Protein AF-A0AA42BVB3-F1 (afdb_monomer)

Radius of gyration: 15.08 Å; Cα contacts (8 Å, |Δi|>4): 17; chains: 1; bounding box: 40×34×33 Å

Sequence (65 aa):
MAKELTDEDIIQQIVDRLQAKFPDTPRADIERAARAEFDDLAGRPVRDYLAILVERSTKKRLKKS

Foldseek 3Di:
DPPPQDPVNVLVVQLVVVCVVCVVDDSVVSSVVSVVVSVVPVPDDVVVVVVVVVVVVVVVVVVVD

Organism: NCBI:txid2970915

Structure (mmCIF, N/CA/C/O backbone):
data_AF-A0AA42BVB3-F1
#
_entry.id   AF-A0AA42BVB3-F1
#
loop_
_atom_site.group_PDB
_atom_site.id
_atom_sit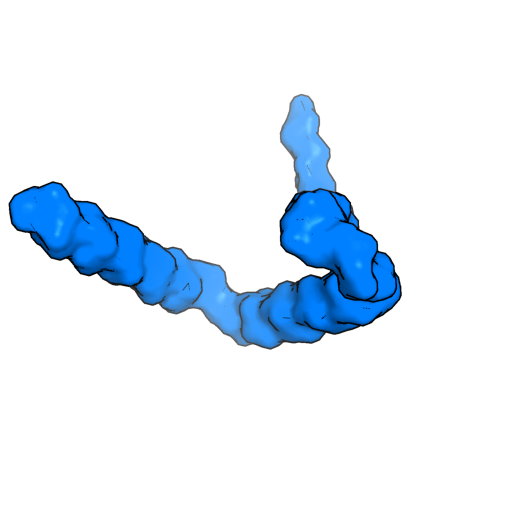e.type_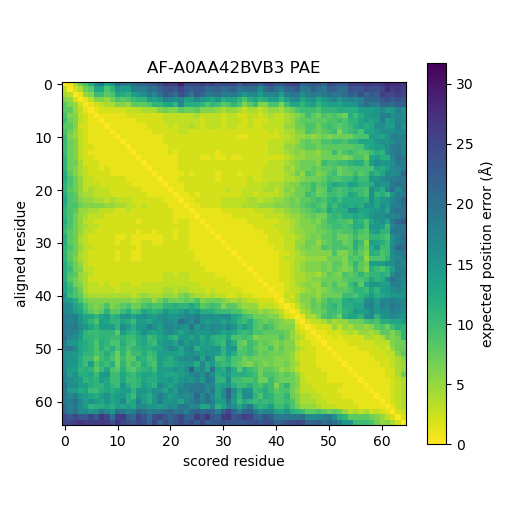symbol
_atom_site.label_atom_id
_atom_site.label_alt_id
_atom_site.label_comp_id
_atom_site.label_asym_id
_atom_site.label_entity_id
_atom_site.label_seq_id
_atom_site.pdbx_PDB_ins_code
_atom_site.Cartn_x
_atom_site.Cartn_y
_atom_site.Cartn_z
_atom_site.occupancy
_atom_site.B_iso_or_equiv
_atom_site.auth_seq_id
_atom_site.auth_comp_id
_atom_site.auth_asym_id
_atom_site.auth_atom_id
_atom_site.pdbx_PDB_model_num
ATOM 1 N N . MET A 1 1 ? 23.487 10.755 -7.453 1.00 37.38 1 MET A N 1
ATOM 2 C CA . MET A 1 1 ? 23.004 9.483 -8.025 1.00 37.38 1 MET A CA 1
ATOM 3 C C . MET A 1 1 ? 21.704 9.145 -7.317 1.00 37.38 1 MET A C 1
ATOM 5 O O . MET A 1 1 ? 21.744 8.960 -6.107 1.00 37.38 1 MET A O 1
ATOM 9 N N . ALA A 1 2 ? 20.555 9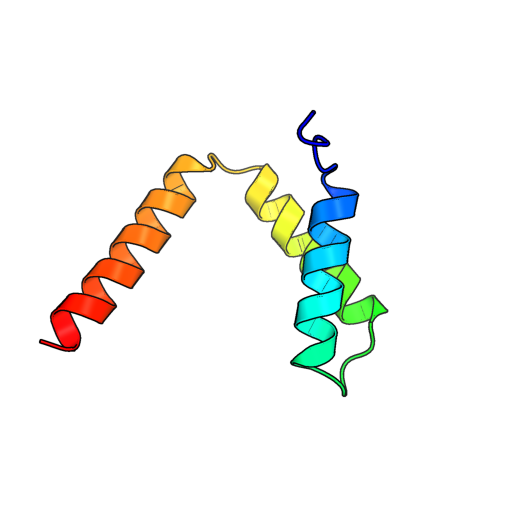.184 -7.995 1.00 53.09 2 ALA A N 1
ATOM 10 C CA . ALA A 1 2 ? 19.325 8.668 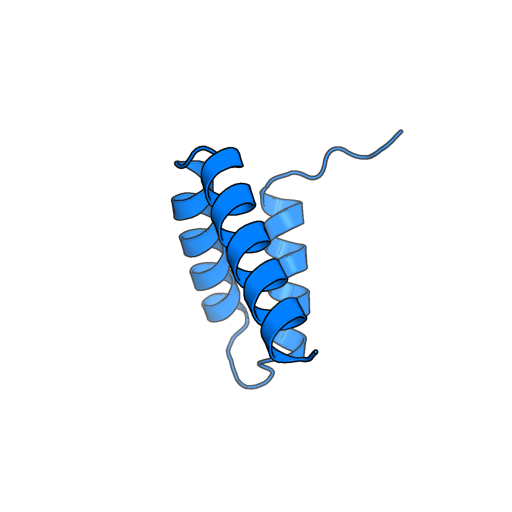-7.396 1.00 53.09 2 ALA A CA 1
ATOM 11 C C . ALA A 1 2 ? 19.496 7.149 -7.283 1.00 53.09 2 ALA A C 1
ATOM 13 O O . ALA A 1 2 ? 19.754 6.502 -8.294 1.00 53.09 2 ALA A O 1
ATOM 14 N N . LYS A 1 3 ? 19.461 6.597 -6.066 1.00 61.25 3 LYS A N 1
ATOM 15 C CA . LYS A 1 3 ? 19.440 5.144 -5.886 1.00 61.25 3 LYS A CA 1
ATOM 16 C C . LYS A 1 3 ? 18.150 4.645 -6.535 1.00 61.25 3 LYS A C 1
ATOM 18 O O . LYS A 1 3 ? 17.073 5.068 -6.120 1.00 61.25 3 LYS A O 1
ATOM 23 N N . GLU A 1 4 ? 18.268 3.802 -7.556 1.00 75.44 4 GLU A N 1
ATOM 24 C CA . GLU A 1 4 ? 17.126 3.047 -8.061 1.00 75.44 4 GLU A CA 1
ATOM 25 C C . GLU A 1 4 ? 16.629 2.181 -6.904 1.00 75.44 4 GLU A C 1
ATOM 27 O O . GLU A 1 4 ? 17.363 1.351 -6.364 1.00 75.44 4 GLU A O 1
ATOM 32 N N . LEU A 1 5 ? 15.423 2.486 -6.432 1.00 75.88 5 LEU A N 1
ATOM 33 C CA . LEU A 1 5 ? 14.768 1.697 -5.403 1.00 75.88 5 LEU A CA 1
ATOM 34 C C . LEU A 1 5 ? 14.358 0.378 -6.039 1.00 75.88 5 LEU A C 1
ATOM 36 O O . LEU A 1 5 ? 13.708 0.374 -7.083 1.00 75.88 5 LEU A O 1
ATOM 40 N N . THR A 1 6 ? 14.749 -0.722 -5.409 1.00 87.25 6 THR A N 1
ATOM 41 C CA . THR A 1 6 ? 14.251 -2.038 -5.798 1.00 87.25 6 THR A CA 1
ATOM 42 C C . THR A 1 6 ? 12.779 -2.168 -5.407 1.00 87.25 6 THR A C 1
ATOM 44 O O . THR A 1 6 ? 12.305 -1.466 -4.511 1.00 87.25 6 THR A O 1
ATOM 47 N N . ASP A 1 7 ? 12.057 -3.093 -6.035 1.00 84.50 7 ASP A N 1
ATOM 48 C CA . ASP A 1 7 ? 10.669 -3.397 -5.660 1.00 84.50 7 ASP A CA 1
ATOM 49 C C . ASP A 1 7 ? 10.557 -3.752 -4.169 1.00 84.50 7 ASP A C 1
ATOM 51 O O . ASP A 1 7 ? 9.635 -3.314 -3.482 1.00 84.50 7 ASP A O 1
ATOM 55 N N . GLU A 1 8 ? 11.558 -4.454 -3.633 1.00 86.00 8 GLU A N 1
ATOM 56 C CA . GLU A 1 8 ? 11.654 -4.771 -2.207 1.00 86.00 8 GLU A CA 1
ATOM 57 C C . GLU A 1 8 ? 11.816 -3.509 -1.346 1.00 86.00 8 GLU A C 1
ATOM 59 O O . GLU A 1 8 ? 11.111 -3.343 -0.351 1.00 86.00 8 GLU A O 1
ATOM 64 N N . ASP A 1 9 ? 12.675 -2.566 -1.754 1.00 87.19 9 ASP A N 1
ATOM 65 C CA . ASP A 1 9 ? 12.821 -1.284 -1.053 1.00 87.19 9 ASP A CA 1
ATOM 66 C C . ASP A 1 9 ? 11.499 -0.493 -1.047 1.00 87.19 9 ASP A C 1
ATOM 68 O O . ASP A 1 9 ? 11.182 0.198 -0.074 1.00 87.19 9 ASP A O 1
ATOM 72 N N . ILE A 1 10 ? 10.720 -0.576 -2.132 1.00 86.31 10 ILE A N 1
ATOM 73 C CA . ILE A 1 10 ? 9.409 0.074 -2.252 1.00 86.31 10 ILE A CA 1
ATOM 74 C C . ILE A 1 10 ? 8.400 -0.584 -1.305 1.00 86.31 10 ILE A C 1
ATOM 76 O O . ILE A 1 10 ? 7.697 0.123 -0.573 1.00 86.31 10 ILE A O 1
ATOM 80 N N . ILE A 1 11 ? 8.344 -1.916 -1.286 1.00 89.75 11 ILE A N 1
ATOM 81 C CA . ILE A 1 11 ? 7.436 -2.685 -0.430 1.00 89.75 11 ILE A CA 1
ATOM 82 C C . ILE A 1 11 ? 7.742 -2.424 1.046 1.00 89.75 11 ILE A C 1
ATOM 84 O O . ILE A 1 11 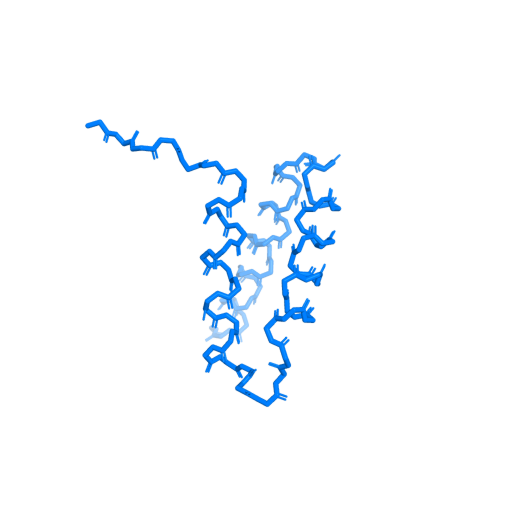? 6.826 -2.066 1.786 1.00 89.75 11 ILE A O 1
ATOM 88 N N . GLN A 1 12 ? 9.005 -2.488 1.476 1.00 90.38 12 GLN A N 1
ATOM 89 C CA . GLN A 1 12 ? 9.367 -2.232 2.876 1.00 90.38 12 GLN A CA 1
ATOM 90 C C . GLN A 1 12 ? 8.969 -0.820 3.325 1.00 90.38 12 GLN A C 1
ATOM 92 O O . GLN A 1 12 ? 8.372 -0.649 4.389 1.00 90.38 12 GLN A O 1
ATOM 97 N N . GLN A 1 13 ? 9.172 0.195 2.478 1.00 91.19 13 GLN A N 1
ATOM 98 C CA . GLN A 1 13 ? 8.715 1.556 2.778 1.00 91.19 13 GLN A CA 1
ATOM 99 C C . GLN A 1 13 ? 7.189 1.667 2.902 1.00 91.19 13 GLN A C 1
ATOM 101 O O . GLN A 1 13 ? 6.684 2.496 3.666 1.00 91.19 13 GLN A O 1
ATOM 106 N N . ILE A 1 14 ? 6.428 0.888 2.128 1.00 91.25 14 ILE A N 1
ATOM 107 C CA . ILE A 1 14 ? 4.967 0.827 2.250 1.00 91.25 14 ILE A CA 1
ATOM 108 C C . ILE A 1 14 ? 4.586 0.167 3.576 1.00 91.25 14 ILE A C 1
ATOM 110 O O . ILE A 1 14 ? 3.768 0.734 4.304 1.00 91.25 14 ILE A O 1
ATOM 114 N N . VAL A 1 15 ? 5.199 -0.971 3.906 1.00 92.75 15 VAL A N 1
ATOM 115 C CA . VAL A 1 15 ? 4.950 -1.715 5.147 1.00 92.75 15 VAL A CA 1
ATOM 116 C C . VAL A 1 15 ? 5.222 -0.842 6.367 1.00 92.75 15 VAL A C 1
ATOM 118 O O . VAL A 1 15 ? 4.370 -0.759 7.245 1.00 92.75 15 VAL A O 1
ATOM 121 N N . ASP A 1 16 ? 6.331 -0.102 6.393 1.00 91.69 16 ASP A N 1
ATOM 122 C CA . ASP A 1 16 ? 6.665 0.800 7.502 1.00 91.69 16 ASP A CA 1
ATOM 123 C C . ASP A 1 16 ? 5.600 1.885 7.711 1.00 91.69 16 ASP A C 1
ATOM 125 O O . ASP A 1 16 ? 5.158 2.146 8.834 1.00 91.69 16 ASP A O 1
ATOM 129 N N . ARG A 1 17 ? 5.118 2.493 6.619 1.00 93.19 17 ARG A N 1
ATOM 130 C CA . ARG A 1 17 ? 4.045 3.497 6.686 1.00 93.19 17 ARG A CA 1
ATOM 131 C C . ARG A 1 17 ? 2.708 2.898 7.110 1.00 93.19 17 ARG A C 1
ATOM 133 O O . ARG A 1 17 ? 1.919 3.584 7.760 1.00 93.19 17 ARG A O 1
ATOM 140 N N . LEU A 1 18 ? 2.418 1.665 6.701 1.00 92.50 18 LEU A N 1
ATOM 141 C CA . LEU A 1 18 ? 1.185 0.973 7.059 1.00 92.50 18 LEU A CA 1
ATOM 142 C C . LEU A 1 18 ? 1.212 0.500 8.511 1.00 92.50 18 LEU A C 1
ATOM 144 O O . LEU A 1 18 ? 0.212 0.682 9.194 1.00 92.50 18 LEU A O 1
ATOM 148 N N . GLN A 1 19 ? 2.347 0.025 9.024 1.00 91.56 19 GLN A N 1
ATOM 149 C CA . GLN A 1 19 ? 2.497 -0.345 10.433 1.00 91.56 19 GLN A CA 1
ATOM 150 C C . GLN A 1 19 ? 2.175 0.832 11.361 1.00 91.56 19 GLN A C 1
ATOM 152 O O . GLN A 1 19 ? 1.493 0.661 12.366 1.00 91.56 19 GLN A O 1
ATOM 157 N N . ALA A 1 20 ? 2.596 2.047 10.996 1.00 90.56 20 ALA A N 1
ATOM 158 C CA . ALA A 1 20 ? 2.271 3.252 11.758 1.00 90.56 20 ALA A CA 1
ATOM 159 C C . ALA A 1 20 ? 0.764 3.587 11.761 1.00 90.56 20 ALA A C 1
ATOM 161 O O . AL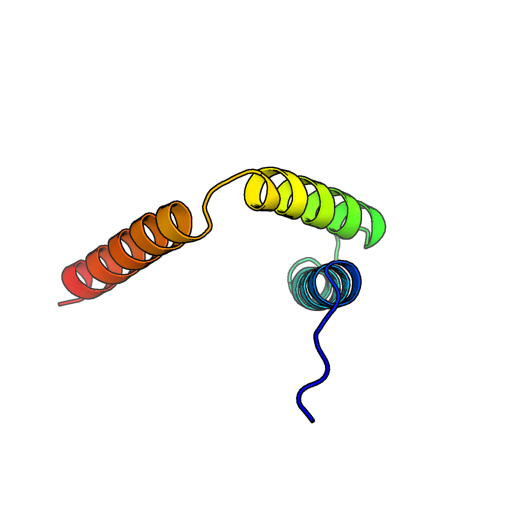A A 1 20 ? 0.278 4.228 12.690 1.00 90.56 20 ALA A O 1
ATOM 162 N N . LYS A 1 21 ? 0.018 3.180 10.724 1.00 93.19 21 LYS A N 1
ATOM 163 C CA . LYS A 1 21 ? -1.436 3.397 10.607 1.00 93.19 21 LYS A CA 1
ATOM 164 C C . LYS A 1 21 ? -2.271 2.249 11.171 1.00 93.19 21 LYS A C 1
ATOM 166 O O . LYS A 1 21 ? -3.418 2.475 11.540 1.00 93.19 21 LYS A O 1
ATOM 171 N N . PHE A 1 22 ? -1.703 1.051 11.216 1.00 92.69 22 PHE A N 1
ATOM 172 C CA . PHE A 1 22 ? -2.337 -0.183 11.665 1.00 92.69 22 PHE A CA 1
ATOM 173 C C . PHE A 1 22 ? -1.471 -0.846 12.750 1.00 92.69 22 PHE A C 1
ATOM 175 O O . PHE A 1 22 ? -0.947 -1.938 12.528 1.00 92.69 22 PHE A O 1
ATOM 182 N N . PRO A 1 23 ? -1.288 -0.197 13.918 1.00 91.81 23 PRO A N 1
ATOM 183 C CA . PRO A 1 23 ? -0.369 -0.676 14.953 1.00 91.81 23 PRO A CA 1
ATOM 184 C C . PRO A 1 23 ? -0.764 -2.043 15.527 1.00 91.81 23 PRO A C 1
ATOM 186 O O . PRO A 1 23 ? 0.112 -2.807 15.921 1.00 91.81 23 PRO A O 1
ATOM 189 N N . ASP A 1 24 ? -2.058 -2.371 15.521 1.00 95.25 24 ASP A N 1
ATOM 190 C CA . ASP A 1 24 ? -2.594 -3.637 16.038 1.00 95.25 24 ASP A CA 1
ATOM 191 C C . ASP A 1 24 ? -2.490 -4.797 15.034 1.00 95.25 24 ASP A C 1
ATOM 193 O O . ASP A 1 24 ? -2.801 -5.941 15.362 1.00 95.25 24 ASP A O 1
ATOM 197 N N . THR A 1 25 ? -2.084 -4.521 13.790 1.00 94.38 25 THR A N 1
ATOM 198 C CA . THR A 1 25 ? -1.920 -5.551 12.759 1.00 94.38 25 THR A CA 1
ATOM 199 C C . THR A 1 25 ? -0.475 -6.063 12.755 1.00 94.38 25 THR A C 1
ATOM 201 O O . THR A 1 25 ? 0.459 -5.253 12.729 1.00 94.38 25 THR A O 1
ATOM 204 N N . PRO A 1 26 ? -0.249 -7.392 12.756 1.00 95.44 26 PRO A N 1
ATOM 205 C CA . PRO A 1 26 ? 1.093 -7.953 12.663 1.00 95.44 26 PRO A CA 1
ATOM 206 C C . PRO A 1 26 ? 1.806 -7.513 11.382 1.00 95.44 26 PRO A C 1
ATOM 208 O O . PRO A 1 26 ? 1.249 -7.607 10.287 1.00 95.44 26 PRO A O 1
ATOM 211 N N . ARG A 1 27 ? 3.076 -7.109 11.500 1.00 90.56 27 ARG A N 1
ATOM 212 C CA . ARG A 1 27 ? 3.888 -6.658 10.355 1.00 90.56 27 ARG A CA 1
ATOM 213 C C . ARG A 1 27 ? 3.893 -7.661 9.201 1.00 90.56 27 ARG A C 1
ATOM 215 O O . ARG A 1 27 ? 3.758 -7.259 8.053 1.00 90.56 27 ARG A O 1
ATOM 222 N N . ALA A 1 28 ? 3.988 -8.954 9.508 1.00 92.12 28 ALA A N 1
ATOM 223 C CA . ALA A 1 28 ? 3.989 -10.024 8.510 1.00 92.12 28 ALA A CA 1
ATOM 224 C C . ALA A 1 28 ? 2.685 -10.088 7.689 1.00 92.12 28 ALA A C 1
ATOM 226 O O . ALA A 1 28 ? 2.704 -10.457 6.515 1.00 92.12 28 ALA A O 1
ATOM 227 N N . ASP A 1 29 ? 1.549 -9.714 8.282 1.00 94.19 29 ASP A N 1
ATOM 228 C CA . ASP A 1 29 ? 0.269 -9.657 7.574 1.00 94.19 29 ASP A CA 1
ATOM 229 C C . ASP A 1 29 ? 0.199 -8.436 6.657 1.00 94.19 29 ASP A C 1
ATOM 231 O O . ASP A 1 29 ? -0.259 -8.547 5.519 1.00 94.19 29 ASP A O 1
ATOM 235 N N . ILE A 1 30 ? 0.721 -7.296 7.121 1.00 91.69 30 ILE A N 1
ATOM 236 C CA . ILE A 1 30 ? 0.853 -6.076 6.316 1.00 91.69 30 ILE A CA 1
ATOM 237 C C . ILE A 1 30 ? 1.797 -6.311 5.133 1.00 91.69 30 ILE A C 1
ATOM 239 O O . ILE A 1 30 ? 1.490 -5.904 4.017 1.00 91.69 30 ILE A O 1
ATOM 243 N N . GLU A 1 31 ? 2.923 -6.984 5.357 1.00 92.06 31 GLU A N 1
ATOM 244 C CA . GLU A 1 31 ? 3.914 -7.312 4.330 1.00 92.06 31 GLU A CA 1
ATOM 245 C C . GLU A 1 31 ? 3.346 -8.251 3.268 1.00 92.06 31 GLU A C 1
ATOM 247 O O . GLU A 1 31 ? 3.444 -7.963 2.075 1.00 92.06 31 GLU A O 1
ATOM 252 N N . ARG A 1 32 ? 2.657 -9.318 3.689 1.00 92.19 32 ARG A N 1
ATOM 253 C CA . ARG A 1 32 ? 1.971 -10.232 2.771 1.00 92.19 32 ARG A CA 1
ATOM 254 C C . ARG A 1 32 ? 0.921 -9.508 1.927 1.00 92.19 32 ARG A C 1
ATOM 256 O O . ARG A 1 32 ? 0.854 -9.736 0.722 1.00 92.19 32 ARG A O 1
ATOM 263 N N . ALA A 1 33 ? 0.120 -8.638 2.542 1.00 91.94 33 ALA A N 1
ATOM 264 C CA . ALA A 1 33 ? -0.879 -7.850 1.827 1.00 91.94 33 ALA A CA 1
ATOM 265 C C . ALA A 1 33 ? -0.228 -6.860 0.847 1.00 91.94 33 ALA A C 1
ATOM 267 O O . ALA A 1 33 ? -0.621 -6.797 -0.312 1.00 91.94 33 ALA A O 1
ATOM 268 N N . ALA A 1 34 ? 0.803 -6.130 1.280 1.00 89.38 34 ALA A N 1
ATOM 269 C CA . ALA A 1 34 ? 1.513 -5.173 0.438 1.00 89.38 34 ALA A CA 1
ATOM 270 C C . ALA A 1 34 ? 2.175 -5.846 -0.772 1.00 89.38 34 ALA A C 1
ATOM 272 O O . ALA A 1 34 ? 2.112 -5.298 -1.870 1.00 89.38 34 ALA A O 1
ATOM 273 N N . ARG A 1 35 ? 2.762 -7.037 -0.590 1.00 89.06 35 ARG A N 1
ATOM 274 C CA . ARG A 1 35 ? 3.350 -7.821 -1.682 1.00 89.06 35 ARG A CA 1
ATOM 275 C C . ARG A 1 35 ? 2.295 -8.258 -2.694 1.00 89.06 35 ARG A C 1
ATOM 277 O O . ARG A 1 35 ? 2.484 -8.046 -3.883 1.00 89.06 35 ARG A O 1
ATOM 284 N N . ALA A 1 36 ? 1.174 -8.798 -2.216 1.00 86.69 36 ALA A N 1
ATOM 285 C CA . ALA A 1 36 ? 0.084 -9.246 -3.080 1.00 86.69 36 ALA A CA 1
ATOM 286 C C . ALA A 1 36 ? -0.500 -8.100 -3.923 1.00 86.69 36 ALA A C 1
ATOM 288 O O . ALA A 1 36 ? -0.696 -8.255 -5.126 1.00 86.69 36 ALA A O 1
ATOM 289 N N . GLU A 1 37 ? -0.727 -6.936 -3.308 1.00 86.75 37 GLU A N 1
ATOM 290 C CA . GLU A 1 37 ? -1.196 -5.744 -4.022 1.00 86.75 37 GLU A CA 1
ATOM 291 C C . GLU A 1 37 ? -0.134 -5.217 -4.998 1.00 86.75 37 GLU A C 1
ATOM 293 O O . GLU A 1 37 ? -0.466 -4.819 -6.110 1.00 86.75 37 GLU A O 1
ATOM 298 N N . PHE A 1 38 ? 1.150 -5.226 -4.622 1.00 85.50 38 PHE A N 1
ATOM 299 C CA . PHE A 1 38 ? 2.229 -4.812 -5.521 1.00 85.50 38 PHE A CA 1
ATOM 300 C C . PHE A 1 38 ? 2.303 -5.707 -6.763 1.00 85.50 38 PHE A C 1
ATOM 302 O O . PHE A 1 38 ? 2.397 -5.186 -7.870 1.00 85.50 38 PHE A O 1
ATOM 309 N N . ASP A 1 39 ? 2.198 -7.025 -6.597 1.00 83.75 39 ASP A N 1
ATOM 310 C CA . ASP A 1 39 ? 2.273 -7.988 -7.698 1.00 83.75 39 ASP A CA 1
ATOM 311 C C . ASP A 1 39 ? 1.066 -7.876 -8.658 1.00 83.75 39 ASP A C 1
ATOM 313 O O . ASP A 1 39 ? 1.254 -7.898 -9.878 1.00 83.75 39 ASP A O 1
ATOM 317 N N . ASP A 1 40 ? -0.162 -7.674 -8.148 1.00 81.56 40 ASP A N 1
ATOM 318 C CA . ASP A 1 40 ? -1.350 -7.429 -8.999 1.00 81.56 40 ASP A CA 1
ATOM 319 C C . ASP A 1 40 ? -1.199 -6.144 -9.829 1.00 81.56 40 ASP A C 1
ATOM 321 O O . ASP A 1 40 ? -1.628 -6.067 -10.986 1.00 81.56 40 ASP A O 1
ATOM 325 N N . LEU A 1 41 ? -0.536 -5.134 -9.260 1.00 76.56 41 LEU A N 1
ATOM 326 C CA . LEU A 1 41 ? -0.274 -3.864 -9.928 1.00 76.56 41 LEU A CA 1
ATOM 327 C C . LEU A 1 41 ? 0.899 -3.932 -10.903 1.00 76.56 41 LEU A C 1
ATOM 329 O O . LEU A 1 41 ? 0.821 -3.324 -11.969 1.00 76.56 41 LEU A O 1
ATOM 333 N N . ALA A 1 42 ? 1.958 -4.673 -10.577 1.00 73.25 42 ALA A N 1
ATOM 334 C CA . ALA A 1 42 ? 3.133 -4.841 -11.428 1.00 73.25 42 ALA A CA 1
ATOM 335 C C . ALA A 1 42 ? 2.782 -5.524 -12.760 1.00 73.25 42 ALA A C 1
ATOM 337 O O . ALA A 1 42 ? 3.380 -5.221 -13.793 1.00 73.25 42 ALA A O 1
ATOM 338 N N . GLY A 1 43 ? 1.768 -6.395 -12.762 1.00 68.94 43 GLY A N 1
ATOM 339 C CA . GLY A 1 43 ? 1.242 -7.027 -13.974 1.00 68.94 43 GLY A CA 1
ATOM 340 C C . GLY A 1 43 ? 0.400 -6.110 -14.872 1.00 68.94 43 GLY A C 1
ATOM 341 O O . GLY A 1 43 ? 0.044 -6.509 -15.982 1.00 68.94 43 GLY A O 1
ATOM 342 N N . ARG A 1 44 ? 0.061 -4.890 -14.429 1.00 68.94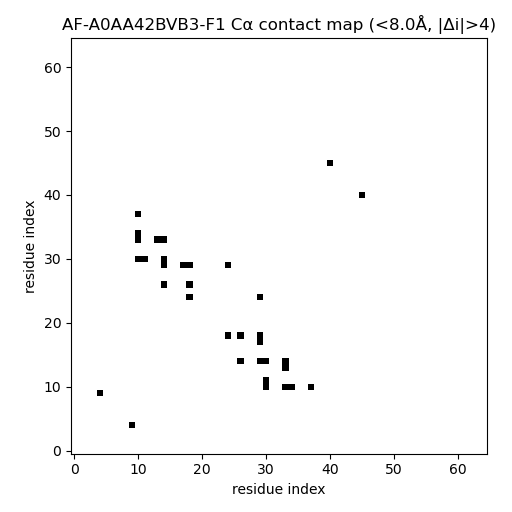 44 ARG A N 1
ATOM 343 C CA . ARG A 1 44 ? -0.821 -3.959 -15.149 1.00 68.94 44 ARG A CA 1
ATOM 344 C C . ARG A 1 44 ? -0.052 -2.738 -15.665 1.00 68.94 44 ARG A C 1
ATOM 346 O O . ARG A 1 44 ? 0.869 -2.258 -15.006 1.00 68.94 44 ARG A O 1
ATOM 353 N N . PRO A 1 45 ? -0.433 -2.155 -16.818 1.00 69.38 45 PRO A N 1
ATOM 354 C CA . PRO A 1 45 ? 0.179 -0.919 -17.287 1.00 69.38 45 PRO A CA 1
ATOM 355 C C . PRO A 1 45 ? -0.026 0.199 -16.257 1.00 69.38 45 PRO A C 1
ATOM 357 O O . PRO A 1 45 ? -1.149 0.636 -16.013 1.00 69.38 45 PRO A O 1
ATOM 360 N N . VAL A 1 46 ? 1.067 0.731 -15.699 1.00 68.69 46 VAL A N 1
ATOM 361 C CA . VAL A 1 46 ? 1.057 1.847 -14.725 1.00 68.69 46 VAL A CA 1
ATOM 362 C C . VAL A 1 46 ? 0.188 3.030 -15.194 1.00 68.69 46 VAL A C 1
ATOM 364 O O . VAL A 1 46 ? -0.418 3.739 -14.388 1.00 68.69 46 VAL A O 1
ATOM 367 N N . ARG A 1 47 ? 0.076 3.226 -16.516 1.00 61.00 47 ARG A N 1
ATOM 368 C C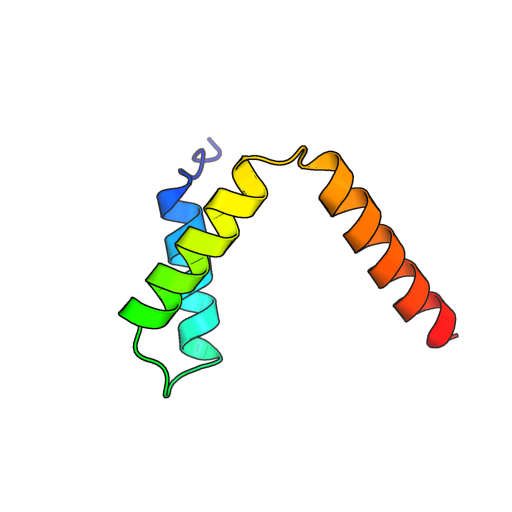A . ARG A 1 47 ? -0.741 4.272 -17.153 1.00 61.00 47 ARG A CA 1
ATOM 369 C C . ARG A 1 47 ? -2.236 4.157 -16.832 1.00 61.00 47 ARG A C 1
ATOM 371 O O . ARG A 1 47 ? -2.875 5.192 -16.649 1.00 61.00 47 ARG A O 1
ATOM 378 N N . ASP A 1 48 ? -2.769 2.945 -16.705 1.00 71.06 48 ASP A N 1
ATOM 379 C CA . ASP A 1 48 ? -4.190 2.723 -16.411 1.00 71.06 48 ASP A CA 1
ATOM 380 C C . ASP A 1 48 ? -4.512 3.133 -14.970 1.00 71.06 48 ASP A C 1
ATOM 382 O O . ASP A 1 48 ? -5.523 3.785 -14.696 1.00 71.06 48 ASP A O 1
ATOM 386 N N . TYR A 1 49 ? -3.594 2.847 -14.044 1.00 72.56 49 TYR A N 1
ATOM 387 C CA . TYR A 1 49 ? -3.726 3.249 -12.646 1.00 72.56 49 TYR A CA 1
ATOM 388 C C . TYR A 1 49 ? -3.631 4.765 -12.470 1.00 72.56 49 TYR A C 1
ATOM 390 O O . TYR A 1 49 ? -4.426 5.357 -11.737 1.00 72.56 49 TYR A O 1
ATOM 398 N N . LEU A 1 50 ? -2.702 5.414 -13.180 1.00 73.38 50 LEU A N 1
ATOM 399 C CA . LEU A 1 50 ? -2.593 6.873 -13.182 1.00 73.38 50 LEU A CA 1
ATOM 400 C C . LEU A 1 50 ? -3.880 7.532 -13.686 1.00 73.38 50 LEU A C 1
ATOM 402 O O . LEU A 1 50 ? -4.342 8.484 -13.060 1.00 73.38 50 LEU A O 1
ATOM 406 N N . ALA A 1 51 ? -4.496 7.008 -14.751 1.00 71.81 51 ALA A N 1
ATOM 407 C CA . ALA A 1 51 ? -5.766 7.525 -15.256 1.00 71.81 51 ALA A CA 1
ATOM 408 C C . ALA A 1 51 ? -6.875 7.456 -14.188 1.00 71.81 51 ALA A C 1
ATOM 410 O O . ALA A 1 51 ? -7.522 8.467 -13.902 1.00 71.81 51 ALA A O 1
ATOM 411 N N . ILE A 1 52 ? -7.032 6.305 -13.522 1.00 82.12 52 ILE A N 1
ATOM 412 C CA . ILE A 1 52 ? -8.039 6.105 -12.466 1.00 82.12 52 ILE A CA 1
ATOM 413 C C . ILE A 1 52 ? -7.773 7.011 -11.253 1.00 82.12 52 ILE A C 1
ATOM 415 O O . ILE A 1 52 ? -8.696 7.629 -10.710 1.00 82.12 52 ILE A O 1
ATOM 419 N N . LEU A 1 53 ? -6.519 7.108 -10.803 1.00 80.81 53 LEU A N 1
ATOM 420 C CA . LEU A 1 53 ? -6.146 7.943 -9.657 1.00 80.81 53 LEU A CA 1
ATOM 421 C C . LEU A 1 53 ? -6.365 9.432 -9.950 1.00 80.81 53 LEU A C 1
ATOM 423 O O . LEU A 1 53 ? -6.929 10.147 -9.113 1.00 80.81 53 LEU A O 1
ATOM 427 N N . VAL A 1 54 ? -5.986 9.894 -11.146 1.00 78.38 54 VAL A N 1
ATOM 428 C CA . VAL A 1 54 ? -6.217 11.272 -11.597 1.00 78.38 54 VAL A CA 1
ATOM 429 C C . VAL A 1 54 ? -7.712 11.561 -11.662 1.00 78.38 54 VAL A C 1
ATOM 431 O O . VAL A 1 54 ? -8.147 12.575 -11.111 1.00 78.38 54 VAL A O 1
ATOM 434 N N . GLU A 1 55 ? -8.519 10.663 -12.225 1.00 83.25 55 GLU A N 1
ATOM 435 C CA . GLU A 1 55 ? -9.972 10.824 -12.289 1.00 83.25 55 GLU A CA 1
ATOM 436 C C . GLU A 1 55 ? -10.597 10.916 -10.886 1.00 83.25 55 GLU A C 1
ATOM 438 O O . GLU A 1 55 ? -11.359 11.847 -10.601 1.00 83.25 55 GLU A O 1
ATOM 443 N N . ARG A 1 56 ? -10.244 10.005 -9.964 1.00 86.38 56 ARG A N 1
ATOM 444 C CA . ARG A 1 56 ? -10.752 10.034 -8.577 1.00 86.38 56 ARG A CA 1
ATOM 445 C C . ARG A 1 56 ? -10.340 11.313 -7.851 1.00 86.38 56 ARG A C 1
ATOM 447 O O . ARG A 1 56 ? -11.172 11.912 -7.163 1.00 86.38 56 ARG A O 1
ATOM 454 N N . SER A 1 57 ? -9.088 11.747 -8.002 1.00 77.00 57 SER A N 1
ATOM 455 C CA . SER A 1 57 ? -8.593 12.979 -7.375 1.00 77.00 57 SER A CA 1
ATOM 456 C C . SER A 1 57 ? -9.303 14.225 -7.925 1.00 77.00 57 SER A C 1
ATOM 458 O O . SER A 1 57 ? -9.745 15.076 -7.149 1.00 77.00 57 SER A O 1
ATOM 460 N N . THR A 1 58 ? -9.527 14.269 -9.242 1.00 82.06 58 THR A N 1
ATOM 461 C CA . THR A 1 58 ? -10.247 15.336 -9.947 1.00 82.06 58 THR A CA 1
ATOM 462 C C . THR A 1 58 ? -11.694 15.417 -9.473 1.00 82.06 58 THR A C 1
ATOM 464 O O . THR A 1 58 ? -12.140 16.481 -9.048 1.00 82.06 58 THR A O 1
ATOM 467 N N . LYS A 1 59 ? -12.413 14.286 -9.426 1.00 81.75 59 LYS A N 1
ATOM 468 C CA . LYS A 1 59 ? -13.790 14.229 -8.902 1.00 81.75 59 LYS A CA 1
ATOM 469 C C . LYS A 1 59 ? -13.879 14.717 -7.455 1.00 81.75 59 LYS A C 1
ATOM 471 O O . LYS A 1 59 ? -14.797 15.459 -7.115 1.00 81.75 59 LYS A O 1
ATOM 476 N N . LYS A 1 60 ? -12.928 14.327 -6.597 1.00 81.50 60 LYS A N 1
ATOM 477 C CA . LYS A 1 60 ? -12.885 14.772 -5.194 1.00 81.50 60 LYS A CA 1
ATOM 478 C C . LYS A 1 60 ? -12.673 16.284 -5.079 1.00 81.50 60 LYS A C 1
ATOM 480 O O . LYS A 1 60 ? -13.256 16.900 -4.192 1.00 81.50 60 LYS A O 1
ATOM 485 N N . ARG A 1 61 ? -11.853 16.868 -5.957 1.00 74.62 61 ARG A N 1
ATOM 486 C CA . ARG A 1 61 ? -11.601 18.313 -6.000 1.00 74.62 61 ARG A CA 1
ATOM 487 C C . ARG A 1 61 ? -12.830 19.084 -6.481 1.00 74.62 61 ARG A C 1
ATOM 489 O O . ARG A 1 61 ? -13.213 20.036 -5.821 1.00 74.62 61 ARG A O 1
ATOM 496 N N . LEU A 1 62 ? -13.475 18.624 -7.555 1.00 84.06 62 LEU A N 1
ATOM 497 C CA . LEU A 1 62 ? -14.676 19.255 -8.116 1.00 84.06 62 LEU A CA 1
ATOM 498 C C . LEU A 1 62 ? -15.878 19.210 -7.162 1.00 84.06 62 LEU A C 1
ATOM 500 O O . LEU A 1 62 ? -16.629 20.168 -7.100 1.00 84.06 62 LEU A O 1
ATOM 504 N N . LYS A 1 63 ? -16.043 18.134 -6.379 1.00 72.88 63 LYS A N 1
ATOM 505 C CA . LYS A 1 63 ? -17.101 18.036 -5.352 1.00 72.88 63 LYS A CA 1
ATOM 506 C C . LYS A 1 63 ? -16.865 18.904 -4.109 1.00 72.88 63 LYS A C 1
ATOM 508 O O . LYS A 1 63 ? -17.755 18.999 -3.272 1.00 72.88 63 LYS A O 1
ATOM 513 N N . LYS A 1 64 ? -15.655 19.440 -3.931 1.00 58.09 64 LYS A N 1
ATOM 514 C CA . LYS A 1 64 ? -15.306 20.355 -2.833 1.00 58.09 64 LYS A CA 1
ATOM 515 C C . LYS A 1 64 ? -15.407 21.834 -3.237 1.00 58.09 64 LYS A C 1
ATOM 517 O O . LYS A 1 64 ? -15.110 22.680 -2.396 1.00 58.09 64 LYS A O 1
ATOM 522 N N . SER A 1 65 ? -15.763 22.125 -4.490 1.00 50.62 65 SER A N 1
ATOM 523 C CA . SER A 1 65 ? -16.037 23.471 -5.005 1.00 50.62 65 SER A CA 1
ATOM 524 C C . SER A 1 65 ? -17.528 23.761 -5.034 1.00 50.62 65 SER A C 1
ATOM 526 O O . SER A 1 65 ? -18.308 22.792 -5.163 1.00 50.62 65 SER A O 1
#

Solvent-accessible surface area (backbone atoms only — not comparable to full-atom values): 3903 Å² total; per-residue (Å²): 131,85,78,82,73,48,73,66,59,52,48,52,57,49,34,57,58,45,42,76,74,39,73,91,52,58,65,70,58,48,43,54,50,50,51,54,55,48,53,65,49,70,77,42,68,68,66,60,55,49,52,54,51,52,50,54,52,49,53,57,53,59,73,73,102

Nearest PDB structures (foldseek):
  7dns-assembly1_B  TM=4.231E-01  e=5.629E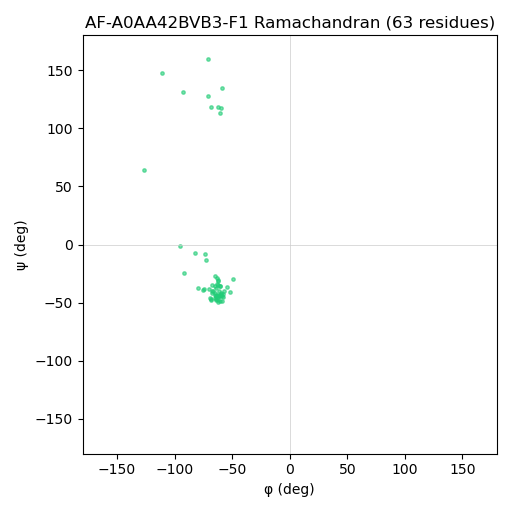+00  synthetic construct

Secondary structure (DSSP, 8-state):
------HHHHHHHHHHHHHHH-TTS-HHHHHHHHHHHHHHHHTS-HHHHHHHHHHHHHHHHHTT-

Mean predicted aligned error: 8.04 Å

pLDDT: mean 81.67, std 12.05, range [37.38, 95.44]